Protein AF-A0A7R8ZCA4-F1 (afdb_monomer_lite)

Organism: Timema douglasi (NCBI:txid61478)

Foldseek 3Di:
DVPCPPPPPVVDAAEDEFFADDPDPVPRGDPDPVRVVVVQVVVCVVVVHPDHPYYYYDD

pLDDT: mean 92.76, std 5.52, range [67.62, 96.81]

Sequence (59 aa):
MKALKDVPRKAYYIATKVGRYELNPKTMFDFSAEATRNSLERSLRLLGVEYLDIIQWSQ

InterPro domains:
  IPR020471 Aldo-keto reductase [PTHR42686] (2-56)
  IPR023210 NADP-dependent oxidoreductase domain [PF00248] (2-56)
  IPR036812 NAD(P)-dependent oxidoreductase domain superfamily [G3DSA:3.20.20.100] (1-58)
  IPR036812 NAD(P)-dependent oxidoreductase domain superfamily [SSF51430] (2-57)

Structure (mmCIF, N/CA/C/O backbone):
data_AF-A0A7R8ZCA4-F1
#
_entry.id   AF-A0A7R8ZCA4-F1
#
loop_
_atom_site.group_PDB
_atom_site.id
_atom_site.type_symbol
_atom_site.label_atom_id
_atom_site.label_alt_id
_atom_site.label_comp_id
_atom_site.label_asym_id
_atom_site.label_entity_id
_atom_site.label_seq_id
_atom_site.pdbx_PDB_ins_code
_atom_site.Cartn_x
_atom_site.Cartn_y
_atom_site.Cartn_z
_atom_site.occupancy
_atom_site.B_iso_or_equiv
_atom_site.auth_seq_id
_atom_site.auth_comp_id
_atom_site.auth_asym_id
_atom_site.auth_atom_id
_atom_site.pdbx_PDB_model_num
ATOM 1 N N . MET A 1 1 ? -3.221 7.531 8.254 1.00 67.62 1 MET A N 1
ATOM 2 C CA . MET A 1 1 ? -4.575 8.058 7.969 1.00 67.62 1 MET A CA 1
ATOM 3 C C . MET A 1 1 ? -5.013 8.909 9.154 1.00 67.62 1 MET A C 1
ATOM 5 O O . MET A 1 1 ? -5.096 8.365 10.239 1.00 67.62 1 MET A O 1
ATOM 9 N N . LYS A 1 2 ? -5.160 10.238 9.030 1.00 75.88 2 LYS A N 1
ATOM 10 C CA . LYS A 1 2 ? -5.467 11.098 10.200 1.00 75.88 2 LYS A CA 1
ATOM 11 C C . LYS A 1 2 ? -6.945 11.063 10.609 1.00 75.88 2 LYS A C 1
ATOM 13 O O . LYS A 1 2 ? -7.220 11.132 11.794 1.00 75.88 2 LYS A O 1
ATOM 18 N N . ALA A 1 3 ? -7.857 10.910 9.649 1.00 84.94 3 ALA A N 1
ATOM 19 C CA . ALA A 1 3 ? -9.299 10.986 9.891 1.00 84.94 3 ALA A CA 1
ATOM 20 C C . ALA A 1 3 ? -9.918 9.717 10.509 1.00 84.94 3 ALA A C 1
ATOM 22 O O . ALA A 1 3 ? -10.937 9.816 11.174 1.00 84.94 3 ALA A O 1
ATOM 23 N N . LEU A 1 4 ? -9.319 8.537 10.300 1.00 87.38 4 LEU A N 1
ATOM 24 C CA . LEU A 1 4 ? -9.875 7.251 10.756 1.00 87.38 4 LEU A CA 1
ATOM 25 C C . LEU A 1 4 ? -9.053 6.597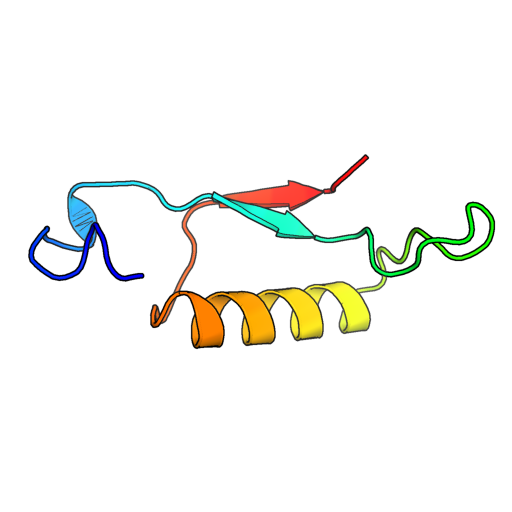 11.878 1.00 87.38 4 LEU A C 1
ATOM 27 O O . LEU A 1 4 ? -9.141 5.389 12.063 1.00 87.38 4 LEU A O 1
ATOM 31 N N . LYS A 1 5 ? -8.222 7.364 12.601 1.00 85.38 5 LYS A N 1
ATOM 32 C CA . LYS A 1 5 ? -7.353 6.806 13.657 1.00 85.38 5 LYS A CA 1
ATOM 33 C C . LYS A 1 5 ? -8.144 6.167 14.797 1.00 85.38 5 LYS A C 1
ATOM 35 O O . LYS A 1 5 ? -7.747 5.112 15.273 1.00 85.38 5 LYS A O 1
ATOM 40 N N . ASP A 1 6 ? -9.257 6.788 15.177 1.00 90.88 6 ASP A N 1
ATOM 41 C CA . ASP A 1 6 ? -10.077 6.365 16.318 1.00 90.88 6 ASP A CA 1
ATOM 42 C C . ASP A 1 6 ? -11.266 5.482 15.897 1.00 90.88 6 ASP A C 1
ATOM 44 O O . ASP A 1 6 ? -12.060 5.047 16.727 1.00 90.88 6 ASP A O 1
ATOM 48 N N . VAL A 1 7 ? -11.399 5.200 14.595 1.00 92.12 7 VAL A N 1
ATOM 49 C CA . VAL A 1 7 ? -12.453 4.336 14.053 1.00 92.12 7 VAL A CA 1
ATOM 50 C C . VAL A 1 7 ? -11.921 2.903 13.958 1.00 92.12 7 VAL A C 1
ATOM 52 O O . VAL A 1 7 ? -10.864 2.691 13.356 1.00 92.12 7 VAL A O 1
ATOM 55 N N . PRO A 1 8 ? -12.640 1.888 14.475 1.00 93.69 8 PRO A N 1
ATOM 56 C CA . PRO A 1 8 ? -12.218 0.495 14.358 1.00 93.69 8 PRO A CA 1
ATOM 57 C C . PRO A 1 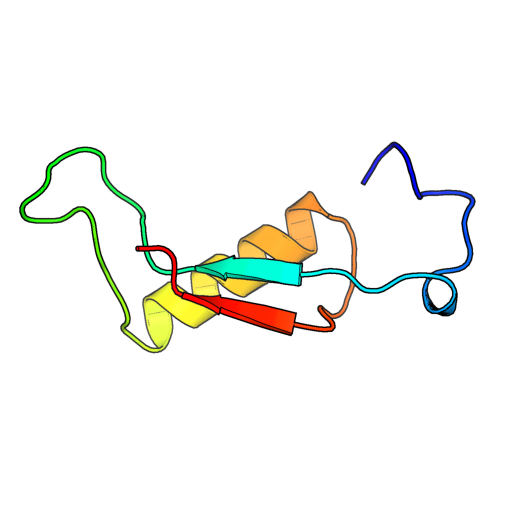8 ? -11.939 0.097 12.900 1.00 93.69 8 PRO A C 1
ATOM 59 O O . PRO A 1 8 ? -12.788 0.286 12.032 1.00 93.69 8 PRO A O 1
ATOM 62 N N . ARG A 1 9 ? -10.777 -0.513 12.617 1.00 92.56 9 ARG A N 1
ATOM 63 C CA . ARG A 1 9 ? -10.333 -0.848 11.243 1.00 92.56 9 ARG A CA 1
ATOM 64 C C . ARG A 1 9 ? -11.336 -1.688 10.442 1.00 92.56 9 ARG A C 1
ATOM 66 O O . ARG A 1 9 ? -11.382 -1.574 9.223 1.00 92.56 9 ARG A O 1
ATOM 73 N N . LYS A 1 10 ? -12.128 -2.525 11.116 1.00 93.38 10 LYS A N 1
ATOM 74 C CA . LYS A 1 10 ? -13.140 -3.398 10.494 1.00 93.38 10 LYS A CA 1
ATOM 75 C C . LYS A 1 10 ? -14.463 -2.685 10.178 1.00 93.38 10 LYS A C 1
ATOM 77 O O . LYS A 1 10 ? -15.333 -3.292 9.570 1.00 93.38 10 LYS A O 1
ATOM 82 N N . ALA A 1 11 ? -14.632 -1.431 10.601 1.00 95.62 11 ALA A N 1
ATOM 83 C CA . ALA A 1 11 ? -15.856 -0.660 10.380 1.00 95.62 11 ALA A CA 1
ATOM 84 C C . ALA A 1 11 ? -15.906 0.024 9.000 1.00 95.62 11 ALA A C 1
ATOM 86 O O . ALA A 1 11 ? -16.900 0.668 8.674 1.00 95.62 11 ALA A O 1
ATOM 87 N N . TYR A 1 12 ? -14.842 -0.077 8.200 1.00 93.88 12 TYR A N 1
ATOM 88 C CA . TYR A 1 12 ? -14.747 0.551 6.886 1.00 93.88 12 TYR A CA 1
ATOM 89 C C . TYR A 1 12 ? -13.863 -0.260 5.937 1.00 93.88 12 TYR A C 1
ATOM 91 O O . TYR A 1 12 ? -12.976 -0.998 6.367 1.00 93.88 12 TYR A O 1
ATOM 99 N N . TYR A 1 13 ? -14.083 -0.060 4.638 1.00 95.94 13 TYR A N 1
ATOM 100 C CA . TYR A 1 13 ? -13.243 -0.604 3.576 1.00 95.94 13 TYR A CA 1
ATOM 101 C C . TYR A 1 13 ? -12.279 0.465 3.059 1.00 95.94 13 TYR A C 1
ATOM 103 O O . TYR A 1 13 ? -12.661 1.616 2.842 1.00 95.94 13 TYR A O 1
ATOM 111 N N . ILE A 1 14 ? -11.026 0.080 2.833 1.00 94.94 14 ILE A N 1
ATOM 112 C CA . ILE A 1 14 ? -9.999 0.921 2.222 1.00 94.94 14 ILE A CA 1
ATOM 113 C C . ILE A 1 14 ? -9.723 0.415 0.809 1.00 94.94 14 ILE A C 1
ATOM 115 O O . ILE A 1 14 ? -9.263 -0.713 0.619 1.00 94.94 14 ILE A O 1
ATOM 119 N N . ALA A 1 15 ? -9.939 1.290 -0.172 1.00 95.62 15 ALA A N 1
ATOM 120 C CA . ALA A 1 15 ? -9.584 1.058 -1.564 1.00 95.62 15 ALA A CA 1
ATOM 121 C C . ALA A 1 15 ? -8.495 2.040 -2.018 1.00 95.62 15 ALA A C 1
ATOM 123 O O . ALA A 1 15 ? -8.637 3.253 -1.841 1.00 95.62 15 ALA A O 1
ATOM 124 N N . THR A 1 16 ? -7.439 1.533 -2.655 1.00 94.62 16 THR A N 1
ATOM 125 C CA . THR A 1 16 ? -6.406 2.362 -3.301 1.00 94.62 16 THR A CA 1
ATOM 126 C C . THR A 1 16 ? -6.273 2.028 -4.783 1.00 94.62 16 THR A C 1
ATOM 128 O O . THR A 1 16 ? -6.783 1.009 -5.252 1.00 94.62 16 THR A O 1
ATOM 131 N N . LYS A 1 17 ? -5.591 2.904 -5.523 1.00 95.62 17 LYS A N 1
ATOM 132 C CA . LYS A 1 17 ? -5.323 2.740 -6.950 1.00 95.62 17 LYS A CA 1
ATOM 133 C C . LYS A 1 17 ? -3.823 2.611 -7.201 1.00 95.62 17 LYS A C 1
ATOM 135 O O . LYS A 1 17 ? -3.030 3.242 -6.505 1.00 95.62 17 LYS A O 1
ATOM 140 N N . VAL A 1 18 ? -3.454 1.806 -8.191 1.00 95.88 18 VAL A N 1
ATOM 141 C CA . VAL A 1 18 ? -2.071 1.599 -8.655 1.00 95.88 18 VAL A CA 1
ATOM 142 C C . VAL A 1 18 ? -1.986 1.806 -10.164 1.00 95.88 18 VAL A C 1
ATOM 144 O O . VAL A 1 18 ? -3.008 1.766 -10.838 1.00 95.88 18 VAL A O 1
ATOM 147 N N . GLY A 1 19 ? -0.786 2.004 -10.702 1.00 93.44 19 GLY A N 1
ATOM 148 C CA . GLY A 1 19 ? -0.555 1.942 -12.144 1.00 93.44 19 GLY A CA 1
ATOM 149 C C . GLY A 1 19 ? -0.264 3.262 -12.844 1.00 93.44 19 GLY A C 1
ATOM 150 O O . GLY A 1 19 ? 0.158 3.210 -13.987 1.00 93.44 19 GLY A O 1
ATOM 151 N N . ARG A 1 20 ? -0.416 4.425 -12.190 1.00 94.44 20 ARG A N 1
ATOM 152 C CA . ARG A 1 20 ? -0.009 5.731 -12.741 1.00 94.44 20 ARG A CA 1
ATOM 153 C C . ARG A 1 20 ? 1.093 6.366 -11.892 1.00 94.44 20 ARG A C 1
ATOM 155 O O . ARG A 1 20 ? 0.849 6.655 -10.720 1.00 94.44 20 ARG A O 1
ATOM 162 N N . TYR A 1 21 ? 2.267 6.610 -12.476 1.00 91.81 21 TYR A N 1
ATOM 163 C CA . TYR A 1 21 ? 3.465 7.035 -11.731 1.00 91.81 21 TYR A CA 1
ATOM 164 C C . TYR A 1 21 ? 4.146 8.284 -12.283 1.00 91.81 21 TYR A C 1
ATOM 166 O O . TYR A 1 21 ? 4.620 9.100 -11.497 1.00 91.81 21 TYR A O 1
ATOM 174 N N . GLU A 1 22 ? 4.135 8.473 -13.602 1.00 92.44 22 GLU A N 1
ATOM 175 C CA . GLU A 1 22 ? 4.773 9.621 -14.249 1.00 92.44 22 GLU A CA 1
ATOM 176 C C . GLU A 1 22 ? 3.753 10.603 -14.829 1.00 92.44 22 GLU A C 1
ATOM 178 O O . GLU A 1 22 ? 2.589 10.278 -15.087 1.00 92.44 22 GLU A O 1
ATOM 183 N N . LEU A 1 23 ? 4.206 11.835 -15.065 1.00 92.88 23 LEU A N 1
ATOM 184 C CA . LEU A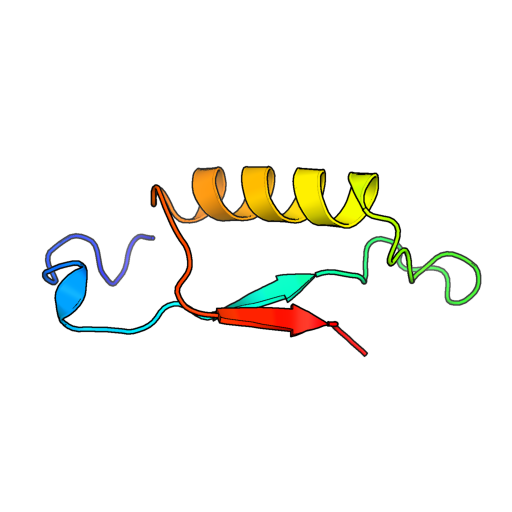 1 23 ? 3.397 12.868 -15.718 1.00 92.88 23 LEU A CA 1
ATOM 185 C C . LEU A 1 23 ? 3.401 12.738 -17.247 1.00 92.88 23 LEU A C 1
ATOM 187 O O . LEU A 1 23 ? 2.436 13.144 -17.894 1.00 92.88 23 LEU A O 1
ATOM 191 N N . ASN A 1 24 ? 4.472 12.188 -17.829 1.00 94.56 24 ASN A N 1
ATOM 192 C CA . ASN A 1 24 ? 4.608 12.040 -19.277 1.00 94.56 24 ASN A CA 1
ATOM 193 C C . ASN A 1 24 ? 3.682 10.926 -19.792 1.00 94.56 24 ASN A C 1
ATOM 195 O O . ASN A 1 24 ? 3.879 9.777 -19.399 1.00 94.56 24 ASN A O 1
ATOM 199 N N . PRO A 1 25 ? 2.752 11.201 -20.728 1.00 91.44 25 PRO A N 1
ATOM 200 C CA . PRO A 1 25 ? 1.809 10.203 -21.225 1.00 91.44 25 PRO A CA 1
ATOM 201 C C . PRO A 1 25 ? 2.435 8.916 -21.769 1.00 91.44 25 PRO A C 1
ATOM 203 O O . PRO A 1 25 ? 1.824 7.856 -21.698 1.00 91.44 25 PRO A O 1
ATOM 206 N N . LYS A 1 26 ? 3.665 8.988 -22.291 1.00 92.50 26 LYS A N 1
ATOM 207 C CA . LYS A 1 26 ? 4.370 7.816 -22.831 1.00 92.50 26 LYS A CA 1
ATOM 208 C C . LYS A 1 26 ? 4.875 6.854 -21.755 1.00 92.50 26 LYS A C 1
ATOM 210 O O . LYS A 1 26 ? 5.093 5.689 -22.057 1.00 92.50 26 LYS A O 1
ATOM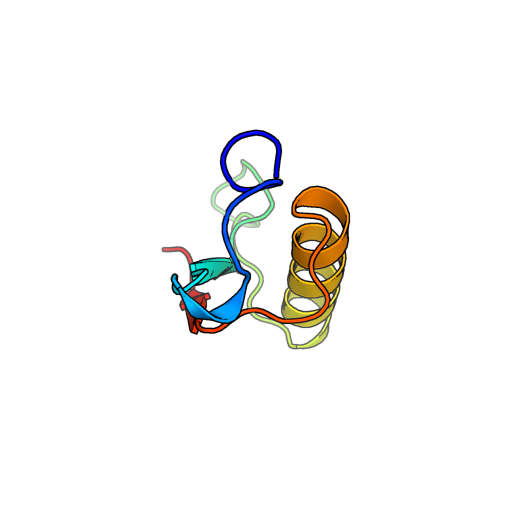 215 N N . THR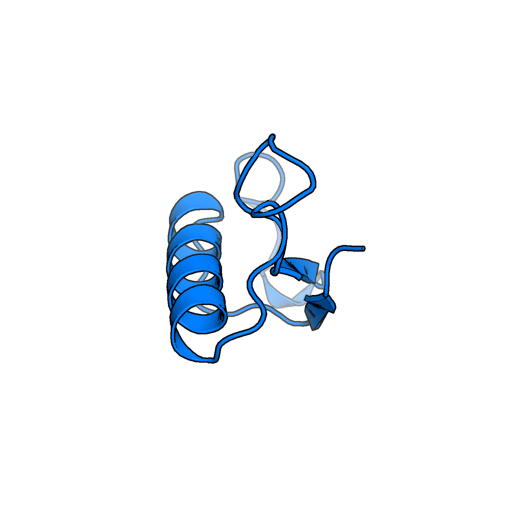 A 1 27 ? 5.092 7.340 -20.537 1.00 92.69 27 THR A N 1
ATOM 216 C CA . THR A 1 27 ? 5.661 6.568 -19.418 1.00 92.69 27 THR A CA 1
ATOM 217 C C . THR A 1 27 ? 4.778 6.625 -18.176 1.00 92.69 27 THR A C 1
ATOM 219 O O . THR A 1 27 ? 5.193 6.203 -17.103 1.00 92.69 27 THR A O 1
ATOM 222 N N . MET A 1 28 ? 3.566 7.177 -18.293 1.00 93.69 28 MET A N 1
ATOM 223 C CA . MET A 1 28 ? 2.706 7.436 -17.142 1.00 93.69 28 MET A CA 1
ATOM 224 C C . MET A 1 28 ? 2.184 6.160 -16.501 1.00 93.69 28 MET A C 1
ATOM 226 O O . MET A 1 28 ? 1.897 6.194 -15.306 1.00 93.69 28 MET A O 1
ATOM 230 N N . PHE A 1 29 ? 2.075 5.072 -17.270 1.00 94.94 29 PHE A N 1
ATOM 231 C CA . PHE A 1 29 ? 1.521 3.810 -16.809 1.00 94.94 29 PHE A CA 1
ATOM 232 C C . PHE A 1 29 ? 2.577 2.720 -16.667 1.00 94.94 29 PHE A C 1
ATOM 234 O O . PHE A 1 29 ? 3.351 2.477 -17.590 1.00 94.94 29 PHE A O 1
ATOM 241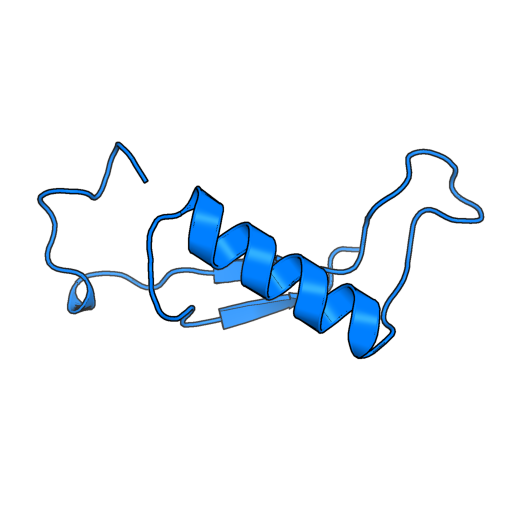 N N . ASP A 1 30 ? 2.540 2.022 -15.537 1.00 94.75 30 ASP A N 1
ATOM 242 C CA . ASP A 1 30 ? 3.296 0.792 -15.314 1.00 94.75 30 ASP A CA 1
ATOM 243 C C . ASP A 1 30 ? 2.410 -0.187 -14.539 1.00 94.75 30 ASP A C 1
ATOM 245 O O . ASP A 1 30 ? 2.011 0.058 -13.406 1.00 94.75 30 ASP A O 1
ATOM 249 N N . PHE A 1 31 ? 2.056 -1.301 -15.164 1.00 94.25 31 PHE A N 1
ATOM 250 C CA . PHE A 1 31 ? 1.227 -2.327 -14.533 1.00 94.25 31 PHE A CA 1
ATOM 251 C C . PHE A 1 31 ? 2.013 -3.602 -14.231 1.00 94.25 31 PHE A C 1
ATOM 253 O O . PHE A 1 31 ? 1.434 -4.669 -14.018 1.00 94.25 31 PHE A O 1
ATOM 260 N N . SER A 1 32 ? 3.343 -3.507 -14.218 1.00 95.56 32 SER A N 1
ATOM 261 C CA . SER A 1 32 ? 4.200 -4.608 -13.814 1.00 95.56 32 SER A CA 1
ATOM 262 C C . SER A 1 32 ? 3.915 -5.023 -12.368 1.00 95.56 32 SER A C 1
ATOM 264 O O . SER A 1 32 ? 3.454 -4.243 -11.522 1.00 95.56 32 SER A O 1
ATOM 266 N N . ALA A 1 33 ? 4.205 -6.289 -12.068 1.00 95.62 33 ALA A N 1
ATOM 267 C CA . ALA A 1 33 ? 4.051 -6.830 -10.723 1.00 95.62 33 ALA A CA 1
ATOM 268 C C . ALA A 1 33 ? 4.926 -6.080 -9.704 1.00 95.62 33 ALA A C 1
ATOM 270 O O . ALA A 1 33 ? 4.500 -5.857 -8.571 1.00 95.62 33 ALA A O 1
ATOM 271 N N . GLU A 1 34 ? 6.124 -5.662 -10.117 1.00 96.81 34 GLU A N 1
ATOM 272 C CA . GLU A 1 34 ? 7.062 -4.911 -9.284 1.00 96.81 34 GLU A CA 1
ATOM 273 C C . GLU A 1 34 ? 6.528 -3.514 -8.949 1.00 96.81 34 GLU A C 1
ATOM 275 O O . GLU A 1 34 ? 6.397 -3.177 -7.770 1.00 96.81 34 GLU A O 1
ATOM 280 N N . ALA A 1 35 ? 6.129 -2.730 -9.956 1.00 95.06 35 ALA A N 1
ATOM 281 C CA . ALA A 1 35 ? 5.558 -1.401 -9.737 1.00 95.06 35 ALA A CA 1
ATOM 282 C C . ALA A 1 35 ? 4.280 -1.461 -8.889 1.00 95.06 35 ALA A C 1
ATOM 284 O O . ALA A 1 35 ? 4.097 -0.669 -7.956 1.00 95.06 35 ALA A O 1
ATOM 285 N N . THR A 1 36 ? 3.433 -2.464 -9.143 1.00 95.56 36 THR A N 1
ATOM 286 C CA . THR A 1 36 ? 2.241 -2.733 -8.334 1.00 95.56 36 THR A CA 1
ATOM 287 C C . THR A 1 36 ? 2.616 -2.980 -6.873 1.00 95.56 36 THR A C 1
ATOM 289 O O . THR A 1 36 ? 2.073 -2.320 -5.987 1.00 95.56 36 THR A O 1
ATOM 292 N N . ARG A 1 37 ? 3.579 -3.871 -6.601 1.00 95.88 37 ARG A N 1
ATOM 293 C CA . ARG A 1 37 ? 4.025 -4.193 -5.236 1.00 95.88 37 ARG A CA 1
ATOM 294 C C . ARG A 1 37 ? 4.587 -2.968 -4.515 1.00 95.88 37 ARG A C 1
ATOM 296 O O . ARG A 1 37 ? 4.134 -2.649 -3.417 1.00 95.88 37 ARG A O 1
ATOM 303 N N . ASN A 1 38 ? 5.475 -2.226 -5.173 1.00 96.44 38 ASN A N 1
ATOM 304 C CA . ASN A 1 38 ? 6.074 -1.003 -4.634 1.00 96.44 38 ASN A CA 1
ATOM 305 C C . ASN A 1 38 ? 5.006 0.055 -4.299 1.00 96.44 38 ASN A C 1
ATOM 307 O O . ASN A 1 38 ? 5.051 0.710 -3.252 1.00 96.44 38 ASN A O 1
ATOM 311 N N . SER A 1 39 ? 3.997 0.199 -5.163 1.00 96.12 39 SER A N 1
ATOM 312 C CA . SER A 1 39 ? 2.874 1.112 -4.941 1.00 96.12 39 SER A CA 1
ATOM 313 C C . SER A 1 39 ? 2.007 0.705 -3.746 1.00 96.12 39 SER A C 1
ATOM 315 O O . SER A 1 39 ? 1.529 1.573 -3.003 1.00 96.12 39 SER A O 1
ATOM 317 N N . LEU A 1 40 ? 1.808 -0.598 -3.533 1.00 95.75 40 LEU A N 1
ATOM 318 C CA . LEU A 1 40 ? 1.073 -1.120 -2.380 1.00 95.75 40 LEU A CA 1
ATOM 319 C C . LEU A 1 40 ? 1.830 -0.868 -1.082 1.00 95.75 40 LEU A C 1
ATOM 321 O O . LEU A 1 40 ? 1.268 -0.267 -0.169 1.00 95.75 40 LEU A O 1
ATOM 325 N N . GLU A 1 41 ? 3.111 -1.223 -1.021 1.00 96.81 41 GLU A N 1
ATOM 326 C CA . GLU A 1 41 ? 3.955 -0.996 0.157 1.00 96.81 41 GLU A CA 1
ATOM 327 C C . GLU A 1 41 ? 4.005 0.488 0.544 1.00 96.81 41 GLU A C 1
ATOM 329 O O . GLU A 1 41 ? 3.853 0.856 1.715 1.00 96.81 41 GLU A O 1
ATOM 334 N N . ARG A 1 42 ? 4.124 1.377 -0.452 1.00 96.44 42 ARG A N 1
ATOM 335 C CA . ARG A 1 42 ? 4.031 2.826 -0.238 1.00 96.44 42 ARG A CA 1
ATOM 336 C C . ARG A 1 42 ? 2.672 3.232 0.337 1.00 96.44 42 ARG A C 1
ATOM 338 O O . ARG A 1 42 ? 2.632 4.036 1.269 1.00 96.44 42 ARG A O 1
ATOM 345 N N . SER A 1 43 ? 1.576 2.703 -0.205 1.00 95.81 43 SER A N 1
ATOM 346 C CA . SER A 1 43 ? 0.215 3.023 0.249 1.00 95.81 43 SER A CA 1
ATOM 347 C C . SER A 1 43 ? -0.015 2.582 1.693 1.00 95.81 43 SER A C 1
ATOM 349 O O . SER A 1 43 ? -0.488 3.382 2.498 1.00 95.81 43 SER A O 1
ATOM 351 N N . LEU A 1 44 ? 0.383 1.356 2.041 1.00 95.50 44 LEU A N 1
ATOM 352 C CA . LEU A 1 44 ? 0.292 0.811 3.398 1.00 95.50 44 LEU A CA 1
ATOM 353 C C . LEU A 1 44 ? 1.044 1.692 4.402 1.00 95.50 44 LEU A C 1
ATOM 355 O O . LEU A 1 44 ? 0.473 2.091 5.416 1.00 95.50 44 LEU A O 1
ATOM 359 N N . ARG A 1 45 ? 2.277 2.108 4.072 1.00 95.62 45 ARG A N 1
ATOM 360 C CA . ARG A 1 45 ? 3.083 3.006 4.916 1.00 95.62 45 ARG A CA 1
ATOM 361 C C . ARG A 1 45 ? 2.443 4.383 5.106 1.00 95.62 45 ARG A C 1
ATOM 363 O O . ARG A 1 45 ? 2.402 4.891 6.222 1.00 95.62 45 ARG A O 1
ATOM 370 N N . LEU A 1 46 ? 1.944 5.001 4.033 1.00 94.12 46 LEU A N 1
ATOM 371 C CA . LEU A 1 46 ? 1.322 6.332 4.096 1.00 94.12 46 LEU A CA 1
ATOM 372 C C . LEU A 1 46 ? -0.008 6.316 4.858 1.00 94.12 46 LEU A C 1
ATOM 374 O O . LEU A 1 46 ? -0.332 7.238 5.614 1.00 94.12 46 LEU A O 1
ATOM 378 N N . LEU A 1 47 ? -0.794 5.263 4.652 1.00 93.12 47 LEU A N 1
ATOM 379 C CA . LEU A 1 47 ? -2.068 5.082 5.330 1.00 93.12 47 LEU A CA 1
ATOM 380 C C . LEU A 1 47 ? -1.873 4.602 6.772 1.00 93.12 47 LEU A C 1
ATOM 382 O O . LEU A 1 47 ? -2.708 4.938 7.612 1.00 93.12 47 LEU A O 1
ATOM 386 N N . GLY A 1 48 ? -0.751 3.951 7.083 1.00 92.94 48 GLY A N 1
ATOM 387 C CA . GLY A 1 48 ? -0.463 3.372 8.394 1.00 92.94 48 GLY A CA 1
ATOM 388 C C . GLY A 1 48 ? -1.342 2.156 8.674 1.00 92.94 48 GLY A C 1
ATOM 389 O O . GLY A 1 48 ? -1.897 2.049 9.761 1.00 92.94 48 GLY A O 1
ATOM 390 N N . VAL A 1 49 ? -1.538 1.300 7.668 1.00 93.00 49 VAL A N 1
ATOM 391 C CA . VAL A 1 49 ? -2.366 0.088 7.750 1.00 93.00 49 VAL A CA 1
ATOM 392 C C . VAL A 1 49 ? -1.583 -1.110 7.229 1.00 93.00 49 VAL A C 1
ATOM 394 O O . VAL A 1 49 ? -0.696 -0.951 6.397 1.00 93.00 49 VAL A O 1
ATOM 397 N N . GLU A 1 50 ? -1.930 -2.305 7.696 1.00 94.25 50 GLU A N 1
ATOM 398 C CA . GLU A 1 50 ? -1.239 -3.548 7.317 1.00 94.25 50 GLU A CA 1
ATOM 399 C C . GLU A 1 50 ? -1.834 -4.207 6.068 1.00 94.25 50 GLU A C 1
ATOM 401 O O . GLU A 1 50 ? -1.162 -4.977 5.390 1.00 94.25 50 GLU A O 1
ATOM 406 N N . TYR A 1 51 ? -3.088 -3.886 5.737 1.00 95.06 51 TYR A N 1
ATOM 407 C CA . TYR A 1 51 ? -3.768 -4.414 4.559 1.00 95.06 51 TYR A CA 1
ATOM 408 C C . TYR A 1 51 ? -4.775 -3.421 3.971 1.00 95.06 51 TYR A C 1
ATOM 410 O O . TYR A 1 51 ? -5.288 -2.517 4.647 1.00 95.06 51 TYR A O 1
ATOM 418 N N . LEU A 1 52 ? -5.084 -3.644 2.695 1.00 95.06 52 LEU A N 1
ATOM 419 C CA . LEU A 1 52 ? -6.106 -2.952 1.918 1.00 95.06 52 LEU A CA 1
ATOM 420 C C . LEU A 1 52 ? -7.216 -3.942 1.588 1.00 95.06 52 LEU A C 1
ATOM 422 O O . LEU A 1 52 ? -6.944 -5.118 1.362 1.00 95.06 52 LEU A O 1
ATOM 426 N N . ASP A 1 53 ? -8.450 -3.459 1.537 1.00 96.81 53 ASP A N 1
ATOM 427 C CA . ASP A 1 53 ? -9.594 -4.299 1.190 1.00 96.81 53 ASP A CA 1
ATOM 428 C C . ASP A 1 53 ? -9.713 -4.457 -0.327 1.00 96.81 53 ASP A C 1
ATOM 430 O O . ASP A 1 53 ? -10.085 -5.516 -0.823 1.00 96.81 53 ASP A O 1
ATOM 434 N N . ILE A 1 54 ? -9.391 -3.394 -1.075 1.00 96.75 54 ILE A N 1
ATOM 435 C CA . ILE A 1 54 ? -9.536 -3.357 -2.531 1.00 96.75 54 ILE A CA 1
ATOM 436 C C . ILE A 1 54 ? -8.346 -2.632 -3.167 1.00 96.75 54 ILE A C 1
ATOM 438 O O . ILE A 1 54 ? -7.902 -1.576 -2.707 1.00 96.75 54 ILE A O 1
ATOM 442 N N . ILE A 1 55 ? -7.870 -3.180 -4.283 1.00 94.81 55 ILE A N 1
ATOM 443 C CA . ILE A 1 55 ? -6.889 -2.548 -5.167 1.00 94.81 55 ILE A CA 1
ATOM 444 C C . ILE A 1 55 ? -7.530 -2.396 -6.544 1.00 94.81 55 ILE A C 1
ATOM 446 O O . ILE A 1 55 ? -8.151 -3.328 -7.050 1.00 94.81 55 ILE A O 1
ATOM 450 N N . GLN A 1 56 ? -7.384 -1.219 -7.145 1.00 94.81 56 GLN A N 1
ATOM 451 C CA . GLN A 1 56 ? -7.882 -0.921 -8.488 1.00 94.81 56 GLN A CA 1
ATOM 452 C C . GLN A 1 56 ? -6.745 -0.401 -9.370 1.00 94.81 56 GLN A C 1
ATOM 454 O O . GLN A 1 56 ? -5.791 0.201 -8.878 1.00 94.81 56 GLN A O 1
ATOM 459 N N . TRP A 1 57 ? -6.849 -0.601 -10.679 1.00 91.00 57 TRP A N 1
ATOM 460 C CA . TRP A 1 57 ? -5.915 -0.009 -11.635 1.00 91.00 57 TRP A CA 1
ATOM 461 C C . TRP A 1 57 ? -6.364 1.417 -11.957 1.00 91.00 57 TRP A C 1
ATOM 463 O O . TRP A 1 57 ? -7.546 1.665 -12.197 1.00 91.00 57 TRP A O 1
ATOM 473 N N . SER A 1 58 ? -5.429 2.360 -11.918 1.00 85.88 58 SER A N 1
ATOM 474 C CA . SER A 1 58 ? -5.652 3.736 -12.339 1.00 85.88 58 SER A CA 1
ATOM 475 C C . SER A 1 58 ? -5.605 3.792 -13.854 1.00 85.88 58 SER A C 1
ATOM 477 O O . SER A 1 58 ? -4.632 3.345 -14.459 1.00 85.88 58 SER A O 1
ATOM 479 N N . GLN A 1 59 ? -6.654 4.368 -14.427 1.00 72.56 59 GLN A N 1
ATOM 480 C CA . GLN A 1 59 ? -6.714 4.764 -15.831 1.00 72.56 59 GLN A CA 1
ATOM 481 C C . GLN A 1 59 ? -6.253 6.218 -15.979 1.00 72.56 59 GLN A C 1
ATOM 483 O O . GLN A 1 59 ? -6.151 6.922 -14.939 1.00 72.56 59 GLN A O 1
#

Radius of gyration: 13.13 Å; chains: 1; bounding box: 23×20×39 Å

Secondary structure (DSSP, 8-state):
--TTTTS-GGGS--EEEESB--SSTTTSB---HHHHHHHHHHHHHHHT-S--SEEEE--